Protein AF-K3X6D1-F1 (afdb_monomer)

Solvent-accessible surface area (backbone atoms only — not comparable to full-atom values): 4864 Å² total; per-residue (Å²): 130,75,83,69,83,54,49,70,59,52,52,53,47,15,68,74,32,84,29,66,64,42,33,50,52,54,50,51,52,44,38,57,76,76,43,42,70,70,43,81,73,93,53,78,90,74,59,87,67,46,46,59,91,65,48,57,57,52,53,55,51,49,53,53,51,52,52,52,62,56,51,68,71,67,76,78,74,77,137

Foldseek 3Di:
DDPPPCVVVLVVLQVVQVHPVRSVVVVVVCCVPPAQAPVDDPDPVPDPHYDYVCPSVVVVVVVVVVVVVVVVVPPPDDD

Organism: Globisporangium ultimum (strain ATCC 200006 / CBS 805.95 / DAOM BR144) (NCBI:txid431595)

pLDDT: mean 72.95, std 14.38, range [36.78, 92.5]

Secondary structure (DSSP, 8-state):
--TTTTHHHHHHHHHHTTTHHHHHHHHHHHHHHHSSTT---S-GGG-SSSPPTTHHHHHHHHHHHHHHHHHTTTSS---

InterPro domains:
  IPR025934 NudC N-terminal domain [PF14050] (5-59)

Mean predicted aligned error: 11.62 Å

Sequence (79 aa):
MSAGRFDGLFAALAQQHDGIEGLLDSFFDFLYRKTDFYVVTKDPGLRKMGFLPGQAQQKAQLSVILYHAGSTNSDAGVP

Structure (mmCIF, N/CA/C/O backbone):
data_AF-K3X6D1-F1
#
_entry.id   AF-K3X6D1-F1
#
loop_
_atom_site.group_PDB
_atom_site.id
_atom_site.type_symbol
_atom_site.label_atom_id
_atom_site.label_alt_id
_atom_site.label_comp_id
_atom_site.label_asym_id
_atom_site.label_entity_id
_atom_site.label_seq_id
_atom_site.pdbx_PDB_ins_code
_atom_site.Cartn_x
_atom_site.Cartn_y
_atom_site.Cartn_z
_atom_site.occupancy
_atom_site.B_iso_or_equiv
_atom_site.auth_seq_id
_atom_site.auth_comp_id
_atom_site.auth_asym_id
_atom_site.auth_atom_id
_atom_site.pdbx_PDB_model_num
ATOM 1 N N . MET A 1 1 ? 19.918 -6.380 8.369 1.00 50.53 1 MET A N 1
ATOM 2 C CA . MET A 1 1 ? 18.748 -6.923 7.642 1.00 50.53 1 MET A CA 1
ATOM 3 C C . MET A 1 1 ? 19.212 -7.201 6.224 1.00 50.53 1 MET A C 1
ATOM 5 O O . MET A 1 1 ? 19.750 -6.277 5.633 1.00 50.53 1 MET A O 1
ATOM 9 N N . SER A 1 2 ? 19.133 -8.436 5.712 1.00 54.09 2 SER A N 1
ATOM 10 C CA . SER A 1 2 ? 19.597 -8.697 4.340 1.00 54.09 2 SER A CA 1
ATOM 11 C C . SER A 1 2 ? 18.634 -8.024 3.365 1.00 54.09 2 SER A C 1
ATOM 13 O O . SER A 1 2 ? 17.452 -8.380 3.322 1.00 54.09 2 SER A O 1
ATOM 15 N N . ALA A 1 3 ? 19.132 -7.027 2.634 1.00 68.50 3 ALA A N 1
ATOM 16 C CA . ALA A 1 3 ? 18.421 -6.468 1.496 1.00 68.50 3 ALA A CA 1
ATOM 17 C C . ALA A 1 3 ? 17.983 -7.622 0.578 1.00 68.50 3 ALA A C 1
ATOM 19 O O . ALA A 1 3 ? 18.719 -8.593 0.404 1.00 68.50 3 ALA A O 1
ATOM 20 N N . GLY A 1 4 ? 16.747 -7.566 0.097 1.00 79.12 4 GLY A N 1
ATOM 21 C CA . GLY A 1 4 ? 16.240 -8.500 -0.904 1.00 79.12 4 GLY A CA 1
ATOM 22 C C . GLY A 1 4 ? 15.649 -9.825 -0.415 1.00 79.12 4 GLY A C 1
ATOM 23 O O . GLY A 1 4 ? 15.174 -10.624 -1.216 1.00 79.12 4 GLY A O 1
ATOM 24 N N . ARG A 1 5 ? 15.584 -10.088 0.901 1.00 89.56 5 ARG A N 1
ATOM 25 C CA . ARG A 1 5 ? 15.002 -11.358 1.408 1.00 89.56 5 ARG A CA 1
ATOM 26 C C . ARG A 1 5 ? 13.539 -11.605 1.018 1.00 89.56 5 ARG A C 1
ATOM 28 O O . ARG A 1 5 ? 13.061 -12.724 1.162 1.00 89.56 5 ARG A O 1
ATOM 35 N N . PHE A 1 6 ? 12.828 -10.560 0.603 1.00 89.50 6 PHE A N 1
ATOM 36 C CA . PHE A 1 6 ? 11.418 -10.619 0.229 1.00 89.50 6 PHE A CA 1
ATOM 37 C C . PHE A 1 6 ? 11.200 -10.402 -1.273 1.00 89.50 6 PHE A C 1
ATOM 39 O O . PHE A 1 6 ? 10.054 -10.434 -1.709 1.00 89.50 6 PHE A O 1
ATOM 46 N N . ASP A 1 7 ? 12.258 -10.244 -2.075 1.00 90.31 7 ASP A N 1
ATOM 47 C CA . ASP A 1 7 ? 12.131 -9.903 -3.499 1.00 90.31 7 ASP A CA 1
ATOM 48 C C . ASP A 1 7 ? 11.371 -10.977 -4.272 1.00 90.31 7 ASP A C 1
ATOM 50 O O . ASP A 1 7 ? 10.474 -10.660 -5.046 1.00 90.31 7 ASP A O 1
ATOM 54 N N . GLY A 1 8 ? 11.649 -12.255 -3.997 1.00 91.56 8 GLY A N 1
ATOM 55 C CA . GLY A 1 8 ? 10.909 -13.362 -4.606 1.00 91.56 8 GLY A CA 1
ATOM 56 C C . GLY A 1 8 ? 9.419 -13.358 -4.244 1.00 91.56 8 GLY A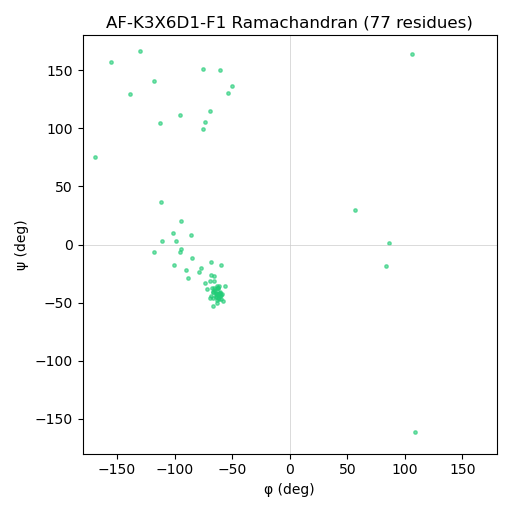 C 1
ATOM 57 O O . GLY A 1 8 ? 8.579 -13.640 -5.094 1.00 91.56 8 GLY A O 1
ATOM 58 N N . LEU A 1 9 ? 9.077 -12.985 -3.007 1.00 92.19 9 LEU A N 1
ATOM 59 C CA . LEU A 1 9 ? 7.684 -12.869 -2.573 1.00 92.19 9 LEU A CA 1
ATOM 60 C C . LEU A 1 9 ? 6.990 -11.687 -3.261 1.00 92.19 9 LEU A C 1
ATOM 62 O O . LEU A 1 9 ? 5.879 -11.840 -3.760 1.00 92.19 9 LEU A O 1
ATOM 66 N N . PHE A 1 10 ? 7.639 -10.524 -3.318 1.00 91.06 10 PHE A N 1
ATOM 67 C CA . PHE A 1 10 ? 7.079 -9.350 -3.987 1.00 91.06 10 PHE A CA 1
ATOM 68 C C . PHE A 1 10 ? 6.930 -9.564 -5.492 1.00 91.06 10 PHE A C 1
ATOM 70 O O . PHE A 1 10 ? 5.897 -9.200 -6.044 1.00 91.06 10 PHE A O 1
ATOM 77 N N . ALA A 1 11 ? 7.899 -10.215 -6.140 1.00 91.00 11 ALA A N 1
ATOM 78 C CA . ALA A 1 11 ? 7.808 -10.582 -7.549 1.00 91.00 11 ALA A CA 1
ATOM 79 C C . ALA A 1 11 ? 6.622 -11.522 -7.813 1.00 91.00 11 ALA A C 1
ATOM 81 O O . ALA A 1 11 ? 5.864 -11.293 -8.752 1.00 91.00 11 ALA A O 1
ATOM 82 N N . ALA A 1 12 ? 6.416 -12.531 -6.960 1.00 92.50 12 ALA A N 1
ATOM 83 C CA . ALA A 1 12 ? 5.280 -13.443 -7.082 1.00 92.50 12 ALA A CA 1
ATOM 84 C C . ALA A 1 12 ? 3.933 -12.723 -6.903 1.00 92.50 12 ALA A C 1
ATOM 86 O O . ALA A 1 12 ? 3.002 -12.944 -7.675 1.00 92.50 12 ALA A O 1
ATOM 87 N N . LEU A 1 13 ? 3.828 -11.824 -5.920 1.00 90.75 13 LEU A N 1
ATOM 88 C CA . LEU A 1 13 ? 2.609 -11.042 -5.714 1.00 90.75 13 LEU A CA 1
ATOM 89 C C . LEU A 1 13 ? 2.353 -10.070 -6.874 1.00 90.75 13 LEU A C 1
ATOM 91 O O . LEU A 1 13 ? 1.220 -9.973 -7.332 1.00 90.75 13 LEU A O 1
ATOM 95 N N . ALA A 1 14 ? 3.389 -9.406 -7.392 1.00 91.31 14 ALA A N 1
ATOM 96 C CA . ALA A 1 14 ? 3.261 -8.541 -8.562 1.00 91.31 14 ALA A CA 1
ATOM 97 C C . ALA A 1 14 ? 2.787 -9.332 -9.790 1.00 91.31 14 ALA A C 1
ATOM 99 O O . ALA A 1 14 ? 1.890 -8.888 -10.491 1.00 91.31 14 ALA A O 1
ATOM 100 N N . GLN A 1 15 ? 3.316 -10.537 -10.024 1.00 91.94 15 GLN A N 1
ATOM 101 C CA . GLN A 1 15 ? 2.854 -11.398 -11.120 1.00 91.94 15 GLN A CA 1
ATOM 102 C C . GLN A 1 15 ? 1.377 -11.797 -10.986 1.00 91.94 15 GLN A C 1
ATOM 104 O O . GLN A 1 15 ? 0.686 -11.904 -11.993 1.00 91.94 15 GLN A O 1
ATOM 109 N N . GLN A 1 16 ? 0.890 -12.012 -9.762 1.00 91.25 16 GLN A N 1
ATOM 110 C CA . GLN A 1 16 ? -0.495 -12.420 -9.513 1.00 91.25 16 GLN A CA 1
ATOM 111 C C . GLN A 1 16 ? -1.501 -11.258 -9.600 1.00 91.25 16 GLN A C 1
ATOM 113 O O . GLN A 1 16 ? -2.684 -11.497 -9.821 1.00 91.25 16 GLN A O 1
ATOM 118 N N . HIS A 1 17 ? -1.048 -10.019 -9.404 1.00 86.62 17 HIS A N 1
ATOM 119 C CA . HIS A 1 17 ? -1.888 -8.819 -9.343 1.00 86.62 17 HIS A CA 1
ATOM 120 C C . HIS A 1 17 ? -1.669 -7.883 -10.545 1.00 86.62 17 HIS A C 1
ATOM 122 O O . HIS A 1 17 ? -1.679 -6.666 -10.390 1.00 86.62 17 HIS A O 1
ATOM 128 N N . ASP A 1 18 ? -1.440 -8.443 -11.736 1.00 87.25 18 ASP A N 1
ATOM 129 C CA . ASP A 1 18 ? -1.255 -7.688 -12.987 1.00 87.25 18 ASP A CA 1
ATOM 130 C C . ASP A 1 18 ? -0.115 -6.645 -12.944 1.00 87.25 18 ASP A C 1
ATOM 132 O O . ASP A 1 18 ? -0.127 -5.629 -13.637 1.00 87.25 18 ASP A O 1
ATOM 136 N N . GLY A 1 19 ? 0.919 -6.913 -12.146 1.00 89.06 19 GLY A N 1
ATOM 137 C CA . GLY A 1 19 ? 2.128 -6.106 -12.030 1.00 89.06 19 GLY A CA 1
ATOM 138 C C . GLY A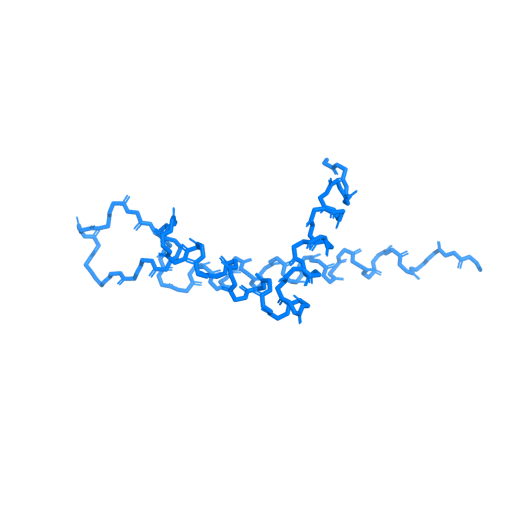 1 19 ? 2.245 -5.347 -10.708 1.00 89.06 19 GLY A C 1
ATOM 139 O O . GLY A 1 19 ? 1.648 -5.683 -9.685 1.00 89.06 19 GLY A O 1
ATOM 140 N N . ILE A 1 20 ? 3.097 -4.320 -10.717 1.00 89.19 20 ILE A N 1
ATOM 141 C CA . ILE A 1 20 ? 3.400 -3.526 -9.519 1.00 89.19 20 ILE A CA 1
ATOM 142 C C . ILE A 1 20 ? 2.208 -2.675 -9.067 1.00 89.19 20 ILE A C 1
ATOM 144 O O . ILE A 1 20 ? 2.037 -2.461 -7.872 1.00 89.19 20 ILE A O 1
ATOM 148 N N . GLU A 1 21 ? 1.369 -2.223 -10.000 1.00 86.00 21 GLU A N 1
ATOM 149 C CA . GLU A 1 21 ? 0.218 -1.368 -9.697 1.00 86.00 21 GLU A CA 1
ATOM 150 C C . GLU A 1 21 ? -0.831 -2.120 -8.870 1.00 86.00 21 GLU A C 1
ATOM 152 O O . GLU A 1 21 ? -1.141 -1.696 -7.759 1.00 86.00 21 GLU A O 1
ATOM 157 N N . GLY A 1 22 ? -1.285 -3.297 -9.318 1.00 87.06 22 GLY A N 1
ATOM 158 C CA . GLY A 1 22 ? -2.268 -4.078 -8.560 1.00 87.06 22 GLY A CA 1
ATOM 159 C C . GLY A 1 22 ? -1.721 -4.649 -7.245 1.00 87.06 22 GLY A C 1
ATOM 160 O O . GLY A 1 22 ? -2.477 -4.836 -6.283 1.00 87.06 22 GLY A O 1
ATOM 161 N N . LEU A 1 23 ? -0.403 -4.878 -7.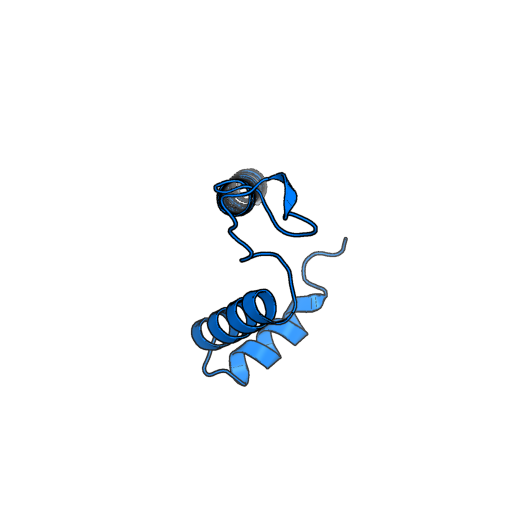156 1.00 90.06 23 LEU A N 1
ATOM 162 C CA . LEU A 1 23 ? 0.261 -5.185 -5.886 1.00 90.06 23 LEU A CA 1
ATOM 163 C C . LEU A 1 23 ? 0.150 -4.011 -4.906 1.00 90.06 23 LEU A C 1
ATOM 165 O O . LEU A 1 23 ? -0.207 -4.217 -3.744 1.00 90.06 23 LEU A O 1
ATOM 169 N N . LEU A 1 24 ? 0.452 -2.792 -5.358 1.00 90.25 24 LEU A N 1
ATOM 170 C CA . LEU A 1 24 ? 0.357 -1.595 -4.525 1.00 90.25 24 LEU A CA 1
ATOM 171 C C . LEU A 1 24 ? -1.089 -1.320 -4.103 1.00 90.25 24 LEU A C 1
ATOM 173 O O . LEU A 1 24 ? -1.314 -1.070 -2.920 1.00 90.25 24 LEU A O 1
ATOM 177 N N . ASP A 1 25 ? -2.059 -1.465 -5.005 1.00 89.25 25 ASP A N 1
ATOM 178 C CA . ASP A 1 25 ? -3.485 -1.340 -4.674 1.00 89.25 25 ASP A CA 1
ATOM 179 C C . ASP A 1 25 ? -3.891 -2.332 -3.580 1.00 89.25 25 ASP A C 1
ATOM 181 O O . ASP A 1 25 ? -4.441 -1.950 -2.545 1.00 89.25 25 ASP A O 1
ATOM 185 N N . SER A 1 26 ? -3.522 -3.605 -3.739 1.00 86.81 26 SER A N 1
ATOM 186 C CA . SER A 1 26 ? -3.816 -4.649 -2.749 1.00 86.81 26 SER A CA 1
ATOM 187 C C . SER A 1 26 ? -3.127 -4.392 -1.406 1.00 86.81 26 SER A C 1
ATOM 189 O O . SER A 1 26 ? -3.687 -4.673 -0.340 1.00 86.81 26 SER A O 1
ATOM 191 N N . PHE A 1 27 ? -1.911 -3.847 -1.441 1.00 89.44 27 PHE A N 1
ATOM 192 C CA . PHE A 1 27 ? -1.161 -3.477 -0.248 1.00 89.44 27 PHE A CA 1
ATOM 193 C C . PHE A 1 27 ? -1.810 -2.294 0.483 1.00 89.44 27 PHE A C 1
ATOM 195 O O . PHE A 1 27 ? -1.981 -2.354 1.704 1.00 89.44 27 PHE A O 1
ATOM 202 N N . PHE A 1 28 ? -2.239 -1.253 -0.233 1.00 86.75 28 PHE A N 1
ATOM 203 C CA . PHE A 1 28 ? -2.964 -0.128 0.358 1.00 86.75 28 PHE A CA 1
ATOM 204 C C . PHE A 1 28 ? -4.332 -0.552 0.907 1.00 86.75 28 PHE A C 1
ATOM 206 O O . PHE A 1 28 ? -4.683 -0.159 2.022 1.00 86.75 28 PHE A O 1
ATOM 213 N N . ASP A 1 29 ? -5.048 -1.441 0.220 1.00 85.25 29 ASP A N 1
ATOM 214 C CA . ASP A 1 29 ? -6.294 -2.045 0.709 1.00 85.25 29 ASP A CA 1
ATOM 215 C C . ASP A 1 29 ? -6.093 -2.880 1.980 1.00 85.25 29 ASP A C 1
ATOM 217 O O . ASP A 1 29 ? -6.953 -2.915 2.873 1.00 85.25 29 ASP A O 1
ATOM 221 N N . PHE A 1 30 ? -4.971 -3.595 2.078 1.00 88.69 30 PHE A N 1
ATOM 222 C CA . PHE A 1 30 ? -4.582 -4.287 3.304 1.00 88.69 30 PHE A CA 1
ATOM 223 C C . PHE A 1 30 ? -4.347 -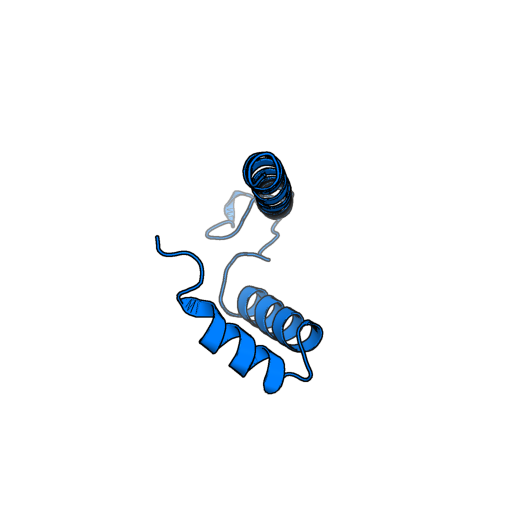3.283 4.433 1.00 88.69 30 PHE A C 1
ATOM 225 O O . PHE A 1 30 ? -4.932 -3.434 5.509 1.00 88.69 30 PHE A O 1
ATOM 232 N N . LEU A 1 31 ? -3.548 -2.241 4.188 1.00 84.81 31 LEU A N 1
ATOM 233 C CA . LEU A 1 31 ? -3.272 -1.206 5.180 1.00 84.81 31 LEU A CA 1
ATOM 234 C C . LEU A 1 31 ? -4.563 -0.518 5.643 1.00 84.81 31 LEU A C 1
ATOM 236 O O . LEU A 1 31 ? -4.750 -0.337 6.844 1.00 84.81 31 LEU A O 1
ATOM 240 N N . TYR A 1 32 ? -5.484 -0.207 4.734 1.00 79.88 32 TYR A N 1
ATOM 241 C CA . TYR A 1 32 ? -6.772 0.399 5.067 1.00 79.88 32 TYR A CA 1
ATOM 242 C C . TYR A 1 32 ? -7.641 -0.497 5.964 1.00 79.88 32 TYR A C 1
ATOM 244 O O . TYR A 1 32 ? -8.234 -0.020 6.930 1.00 79.88 32 TYR A O 1
ATOM 252 N N . ARG A 1 33 ? -7.716 -1.802 5.674 1.00 80.25 33 ARG A N 1
ATOM 253 C CA . ARG A 1 33 ? -8.635 -2.724 6.372 1.00 80.25 33 ARG A CA 1
ATOM 254 C C . ARG A 1 33 ? -8.061 -3.360 7.630 1.00 80.25 33 ARG A C 1
ATOM 256 O O . ARG A 1 33 ? -8.823 -3.799 8.492 1.00 80.25 33 ARG A O 1
ATOM 263 N N . LYS A 1 34 ? -6.744 -3.542 7.681 1.00 80.56 34 LYS A N 1
ATOM 264 C CA . LYS A 1 34 ? -6.071 -4.370 8.696 1.00 80.56 34 LYS A CA 1
ATOM 265 C C . LYS A 1 34 ? -5.117 -3.586 9.577 1.00 80.56 34 LYS A C 1
ATOM 267 O O . LYS A 1 34 ? -4.613 -4.149 10.544 1.00 80.56 34 LYS A O 1
ATOM 272 N N . THR A 1 35 ? -4.890 -2.313 9.276 1.00 78.12 35 THR A N 1
ATOM 273 C CA . THR A 1 35 ? -4.045 -1.448 10.091 1.00 78.12 35 THR A CA 1
ATOM 274 C C . THR A 1 35 ? -4.762 -0.146 10.399 1.00 78.12 35 THR A C 1
ATOM 276 O O . THR A 1 35 ? -5.771 0.205 9.794 1.00 78.12 35 THR A O 1
ATOM 279 N N . ASP A 1 36 ? -4.223 0.590 11.352 1.00 68.69 36 ASP A N 1
ATOM 280 C CA . ASP A 1 36 ? -4.691 1.915 11.726 1.00 68.69 36 ASP A CA 1
ATOM 281 C C . ASP A 1 36 ? -4.069 3.032 10.869 1.00 68.69 36 ASP A C 1
ATOM 283 O O . ASP A 1 36 ? -4.276 4.217 11.141 1.00 68.69 36 ASP A O 1
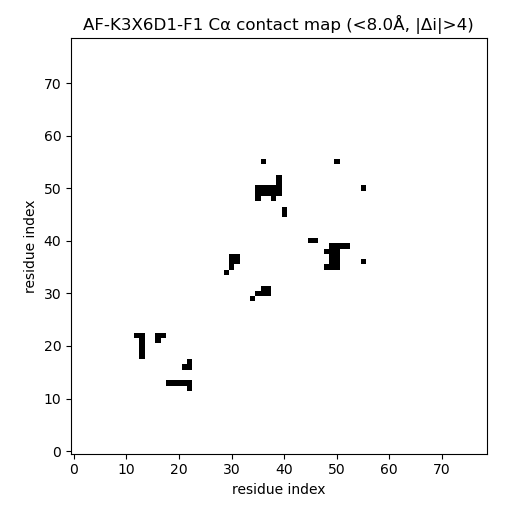ATOM 287 N N . PHE A 1 37 ? -3.333 2.672 9.811 1.00 69.56 37 PHE A N 1
ATOM 288 C CA . PHE A 1 37 ? -2.559 3.600 8.988 1.00 69.56 37 PHE A CA 1
ATOM 289 C C . PHE A 1 37 ? -3.413 4.732 8.397 1.00 69.56 37 PHE A C 1
ATOM 291 O O . PHE A 1 37 ? -2.963 5.874 8.322 1.00 69.56 37 PHE A O 1
ATOM 298 N N . TYR A 1 38 ? -4.663 4.425 8.040 1.00 67.50 38 TYR A N 1
ATOM 299 C CA . TYR A 1 38 ? -5.619 5.365 7.446 1.00 67.50 38 TYR A CA 1
ATOM 300 C C . TYR A 1 38 ? -6.663 5.905 8.438 1.00 67.50 38 TYR A C 1
ATOM 302 O O . TYR A 1 38 ? -7.620 6.565 8.031 1.00 67.50 38 TYR A O 1
ATOM 310 N N . VAL A 1 39 ? -6.512 5.659 9.744 1.00 69.62 39 VAL A N 1
ATOM 311 C CA . VAL A 1 39 ? -7.444 6.187 10.749 1.00 69.62 39 VAL A CA 1
ATOM 312 C C . VAL A 1 39 ? -7.199 7.686 10.936 1.00 69.62 39 VAL A C 1
ATOM 314 O O . VAL A 1 39 ? -6.236 8.112 11.574 1.00 69.62 39 VAL A O 1
ATOM 317 N N . VAL A 1 40 ? -8.103 8.508 10.398 1.00 63.12 40 VAL A N 1
ATOM 318 C CA . VAL A 1 40 ? -8.084 9.968 10.554 1.00 63.12 40 VAL A CA 1
ATOM 319 C C . VAL A 1 40 ? -9.285 10.394 11.395 1.00 63.12 40 VAL A C 1
ATOM 321 O O . VAL A 1 40 ? -10.407 10.445 10.907 1.00 63.12 40 VAL A O 1
ATOM 324 N N . THR A 1 41 ? -9.058 10.739 12.665 1.00 60.28 41 THR A N 1
ATOM 325 C CA . THR A 1 41 ? -10.077 11.390 13.509 1.00 60.28 41 THR A CA 1
ATOM 326 C C . THR A 1 41 ? -9.623 12.779 13.947 1.00 60.28 41 THR A C 1
ATOM 328 O O . THR A 1 41 ? -8.443 12.999 14.240 1.00 60.28 41 THR A O 1
ATOM 331 N N . LYS A 1 42 ? -10.563 13.728 13.971 1.00 59.25 42 LYS A N 1
ATOM 332 C CA . LYS A 1 42 ? -10.344 15.101 14.449 1.00 59.25 42 LYS A CA 1
ATOM 333 C C . LYS A 1 42 ? -10.496 15.225 15.968 1.00 59.25 42 LYS A C 1
ATOM 335 O O . LYS A 1 42 ? -10.109 16.248 16.515 1.00 59.25 42 LYS A O 1
ATOM 340 N N . ASP A 1 43 ? -11.021 14.192 16.625 1.00 66.81 43 ASP A N 1
ATOM 341 C CA . ASP A 1 43 ? -11.169 14.126 18.076 1.00 66.81 43 ASP A CA 1
ATOM 342 C 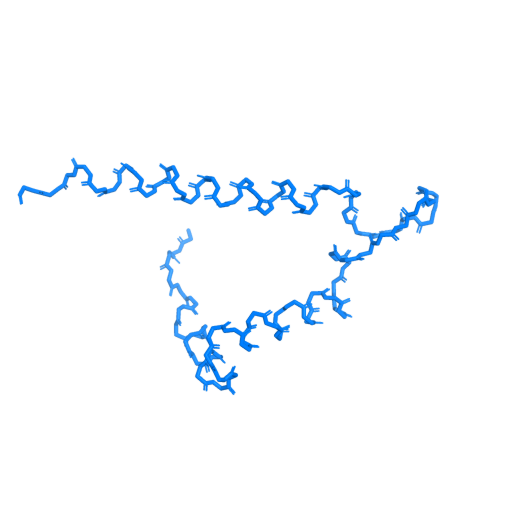C . ASP A 1 43 ? -9.966 13.383 18.696 1.00 66.81 43 ASP A C 1
ATOM 344 O O . ASP A 1 43 ? -9.816 12.173 18.479 1.00 66.81 43 ASP A O 1
ATOM 348 N N . PRO A 1 44 ? -9.085 14.073 19.445 1.00 62.19 44 PRO A N 1
ATOM 349 C CA . PRO A 1 44 ? -7.927 13.458 20.088 1.00 62.19 44 PRO A CA 1
ATOM 350 C C . PRO A 1 44 ? -8.306 12.458 21.190 1.00 62.19 44 PRO A C 1
ATOM 352 O O . PRO A 1 44 ? -7.542 11.528 21.435 1.00 62.19 44 PRO A O 1
ATOM 355 N N . GLY A 1 45 ? -9.467 12.618 21.838 1.00 67.06 45 GLY A N 1
ATOM 356 C CA . GLY A 1 45 ? -9.910 11.779 22.959 1.00 67.06 45 GLY A CA 1
ATOM 357 C C . GLY A 1 45 ? -10.434 10.404 22.537 1.00 67.06 45 GLY A C 1
ATOM 358 O O . GLY A 1 45 ? -10.438 9.469 23.335 1.00 67.06 45 GLY A O 1
ATOM 359 N N . LEU A 1 46 ? -10.820 10.256 21.266 1.00 62.22 46 LEU A N 1
ATOM 360 C CA . LEU A 1 46 ? -11.273 8.993 20.671 1.00 62.22 46 LEU A CA 1
ATOM 361 C C . LEU A 1 46 ? -10.147 8.215 19.965 1.00 62.22 46 LEU A C 1
ATOM 363 O O . LEU A 1 46 ? -10.370 7.098 19.489 1.00 62.22 46 LEU A O 1
ATOM 367 N N . ARG A 1 47 ? -8.928 8.769 19.889 1.00 61.78 47 ARG A N 1
ATOM 368 C CA . ARG A 1 47 ? -7.783 8.092 19.260 1.00 61.78 47 ARG A CA 1
ATOM 369 C C . ARG A 1 47 ? -7.231 6.997 20.159 1.00 61.78 47 ARG A C 1
ATOM 371 O O . ARG A 1 47 ? -6.417 7.251 21.038 1.00 61.78 47 ARG A O 1
ATOM 378 N N . LYS A 1 48 ? -7.611 5.754 19.871 1.00 61.09 48 LYS A N 1
ATOM 379 C CA . LYS A 1 48 ? -6.901 4.571 20.379 1.00 61.09 48 LYS A CA 1
ATOM 380 C C . LYS A 1 48 ? -5.778 4.091 19.453 1.00 61.09 48 LYS A C 1
ATOM 382 O O . LYS A 1 48 ? -4.894 3.395 19.933 1.00 61.09 48 LYS A O 1
ATOM 387 N N . MET A 1 49 ? -5.816 4.438 18.160 1.00 58.44 49 MET A N 1
ATOM 388 C CA . MET A 1 49 ? -4.915 3.929 17.113 1.00 58.44 49 MET A CA 1
ATOM 389 C C . MET A 1 49 ? -4.793 4.925 15.931 1.00 58.44 49 MET A C 1
ATOM 391 O O . MET A 1 49 ? -5.688 5.754 15.738 1.00 58.44 49 MET A O 1
ATOM 395 N N . GLY A 1 50 ? -3.705 4.840 15.156 1.00 62.03 50 GLY A N 1
ATOM 396 C CA . GLY A 1 50 ? -3.453 5.565 13.899 1.00 62.03 50 GLY A CA 1
ATOM 397 C C . GLY A 1 50 ? -2.430 6.707 13.972 1.00 62.03 50 GLY A C 1
ATOM 398 O O . GLY A 1 50 ? -2.089 7.210 15.044 1.00 62.03 50 GLY A O 1
ATOM 399 N N . PHE A 1 51 ? -1.938 7.159 12.811 1.00 65.50 51 PHE A N 1
ATOM 400 C CA . PHE A 1 51 ? -1.012 8.298 12.716 1.00 65.50 51 PHE A CA 1
ATOM 401 C C . PHE A 1 51 ? -1.729 9.641 12.923 1.00 65.50 51 PHE A C 1
ATOM 403 O O . PHE A 1 51 ? -2.906 9.811 12.589 1.00 65.50 51 PHE A O 1
ATOM 410 N N . LEU A 1 52 ? -1.019 10.650 13.447 1.00 63.53 52 LEU A N 1
ATOM 411 C CA . LEU A 1 52 ? -1.515 12.030 13.364 1.00 63.53 52 LEU A CA 1
ATOM 412 C C . LEU A 1 52 ? -1.673 12.435 11.886 1.00 63.53 52 LEU A C 1
ATOM 414 O O . LEU A 1 52 ? -0.921 11.936 11.041 1.00 63.53 52 LEU A O 1
ATOM 418 N N . PRO A 1 53 ? -2.616 13.336 11.551 1.00 64.19 53 PRO A N 1
ATOM 419 C CA . PRO A 1 53 ? -2.733 13.847 10.190 1.00 64.19 53 PRO A CA 1
ATOM 420 C C . PRO A 1 53 ? -1.373 14.394 9.736 1.00 64.19 53 PRO A C 1
ATOM 422 O O . PRO A 1 53 ? -0.715 15.113 10.485 1.00 64.19 53 PRO A O 1
ATOM 425 N N . GLY A 1 54 ? -0.913 13.990 8.552 1.00 67.75 54 GLY A N 1
ATOM 426 C CA . GLY A 1 54 ? 0.398 14.371 8.013 1.00 67.75 54 GLY A CA 1
ATOM 427 C C . GLY A 1 54 ? 1.595 13.533 8.492 1.00 67.75 54 GLY A C 1
ATOM 428 O O . GLY A 1 54 ? 2.606 13.500 7.796 1.00 67.75 54 GLY A O 1
ATOM 429 N N . GLN A 1 55 ? 1.506 12.777 9.597 1.00 69.88 55 GLN A N 1
ATOM 430 C CA . GLN A 1 55 ? 2.639 11.954 10.060 1.00 69.88 55 GLN A CA 1
ATOM 431 C C . GLN A 1 55 ? 2.903 10.731 9.173 1.00 69.88 55 GLN A C 1
ATOM 433 O O . GLN A 1 55 ? 4.061 10.403 8.919 1.00 69.88 55 GLN A O 1
ATOM 438 N N . ALA A 1 56 ? 1.855 10.071 8.672 1.00 68.88 56 ALA A N 1
ATOM 439 C CA . ALA A 1 56 ? 2.011 8.969 7.719 1.00 68.88 56 ALA A CA 1
ATOM 440 C C . ALA A 1 56 ? 2.724 9.441 6.436 1.00 68.88 56 ALA A C 1
ATOM 442 O O . ALA A 1 56 ? 3.671 8.806 5.974 1.00 68.88 56 ALA A O 1
ATOM 443 N N . GLN A 1 57 ? 2.332 10.616 5.928 1.00 71.38 57 GLN A N 1
ATOM 444 C CA . GLN A 1 57 ? 2.967 11.266 4.782 1.00 71.38 57 GLN A CA 1
ATOM 445 C C . GLN A 1 57 ? 4.431 11.615 5.069 1.00 71.38 57 GLN A C 1
ATOM 447 O O . GLN A 1 57 ? 5.296 11.308 4.254 1.00 71.38 57 GLN A O 1
ATOM 452 N N . GLN A 1 58 ? 4.728 12.204 6.231 1.00 74.69 58 GLN A N 1
ATOM 453 C CA . GLN A 1 58 ? 6.097 12.559 6.604 1.00 74.69 58 GLN A CA 1
ATOM 454 C C . GLN A 1 58 ? 7.004 11.324 6.667 1.00 74.69 58 GLN A C 1
ATOM 456 O O . GLN A 1 58 ? 8.131 11.363 6.179 1.00 74.69 58 GLN A O 1
ATOM 461 N N . LYS A 1 59 ? 6.506 10.204 7.207 1.00 70.12 59 LYS A N 1
ATOM 462 C CA . LYS A 1 59 ? 7.256 8.941 7.231 1.00 70.12 59 LYS A CA 1
ATOM 463 C C . LYS A 1 59 ? 7.517 8.390 5.828 1.00 70.12 59 LYS A C 1
ATOM 465 O O . LYS A 1 59 ? 8.652 8.008 5.557 1.00 70.12 59 LYS A O 1
ATOM 470 N N . ALA A 1 60 ? 6.518 8.397 4.943 1.00 75.19 60 ALA A N 1
ATOM 471 C CA . ALA A 1 60 ? 6.679 7.953 3.556 1.00 75.19 60 ALA A CA 1
ATOM 472 C C . ALA A 1 60 ? 7.658 8.846 2.766 1.00 75.19 60 ALA A C 1
ATOM 474 O O . ALA A 1 60 ? 8.521 8.352 2.041 1.00 75.19 60 ALA A O 1
ATOM 475 N N . GLN A 1 61 ? 7.583 10.166 2.948 1.00 72.94 61 GLN A N 1
ATOM 476 C CA . GLN A 1 61 ? 8.507 11.114 2.320 1.00 72.94 61 GLN A CA 1
ATOM 477 C C . GLN A 1 61 ? 9.944 10.915 2.812 1.00 72.94 61 GLN A C 1
ATOM 479 O O . GLN A 1 61 ? 10.866 10.841 2.002 1.00 72.94 61 GLN A O 1
ATOM 484 N N . LEU A 1 62 ? 10.140 10.762 4.126 1.00 72.19 62 LEU A N 1
ATOM 485 C CA . LEU A 1 62 ? 11.457 10.488 4.702 1.00 72.19 62 LEU A CA 1
AT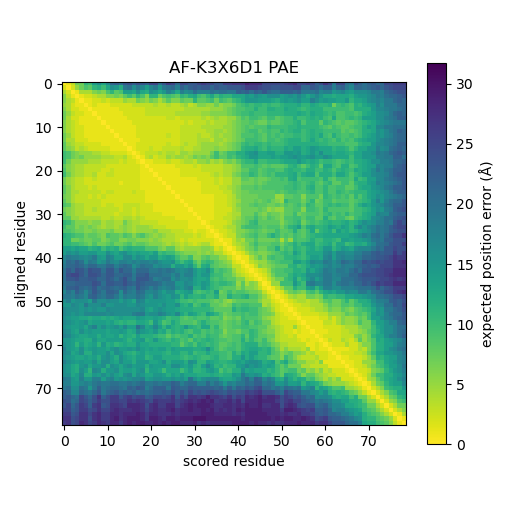OM 486 C C . LEU A 1 62 ? 12.045 9.175 4.184 1.00 72.19 62 LEU A C 1
ATOM 488 O O . LEU A 1 62 ? 13.229 9.139 3.856 1.00 72.19 62 LEU A O 1
ATOM 492 N N . SER A 1 63 ? 11.242 8.114 4.066 1.00 70.25 63 SER A N 1
ATOM 493 C CA . SER A 1 63 ? 11.736 6.843 3.528 1.00 70.25 63 SER A CA 1
ATOM 494 C C . SER A 1 63 ? 12.195 6.962 2.074 1.00 70.25 63 SER A C 1
ATOM 496 O O . SER A 1 63 ? 13.224 6.390 1.721 1.00 70.25 63 SER A O 1
ATOM 498 N N . VAL A 1 64 ? 11.495 7.750 1.250 1.00 75.94 64 VAL A N 1
ATOM 499 C CA . VAL A 1 64 ? 11.897 8.002 -0.144 1.00 75.94 64 VAL A CA 1
ATOM 500 C C . VAL A 1 64 ? 13.201 8.802 -0.198 1.00 75.94 64 VAL A C 1
ATOM 502 O O . VAL A 1 64 ? 14.117 8.417 -0.924 1.00 75.94 64 VAL A O 1
ATOM 505 N N . ILE A 1 65 ? 13.322 9.864 0.605 1.00 72.75 65 ILE A N 1
ATOM 506 C CA . ILE A 1 65 ? 14.532 10.700 0.670 1.00 72.75 65 ILE A CA 1
ATOM 507 C C . ILE A 1 65 ? 15.744 9.878 1.121 1.00 72.75 65 ILE A C 1
ATOM 509 O O . ILE A 1 65 ? 16.798 9.947 0.494 1.00 72.75 65 ILE A O 1
ATOM 513 N N . LEU A 1 66 ? 15.601 9.077 2.180 1.00 72.00 66 LEU A N 1
ATOM 514 C CA . LEU A 1 66 ? 16.690 8.246 2.698 1.00 72.00 66 LEU A CA 1
ATOM 515 C C . LEU A 1 66 ? 17.113 7.162 1.704 1.00 72.00 66 LEU A C 1
ATOM 517 O O . LEU A 1 66 ? 18.306 6.897 1.574 1.00 72.00 66 LEU A O 1
ATOM 521 N N . TYR A 1 67 ? 16.163 6.573 0.973 1.00 70.56 67 TYR A N 1
ATOM 522 C CA . TYR A 1 67 ? 16.475 5.638 -0.106 1.00 70.56 67 TYR A CA 1
ATOM 523 C C . TYR A 1 67 ? 17.329 6.304 -1.197 1.00 70.56 67 TYR A C 1
ATOM 525 O O . TYR A 1 67 ? 18.368 5.772 -1.582 1.00 70.56 67 TYR A O 1
ATOM 533 N N . HIS A 1 68 ? 16.949 7.508 -1.635 1.00 69.56 68 HIS A N 1
ATOM 534 C CA . HIS A 1 68 ? 17.697 8.242 -2.660 1.00 69.56 68 HIS A CA 1
ATOM 535 C C . HIS A 1 68 ? 19.083 8.674 -2.157 1.00 69.56 68 HIS A C 1
ATOM 537 O O . HIS A 1 68 ? 20.069 8.513 -2.870 1.00 69.56 68 HIS A O 1
ATOM 543 N N . ALA A 1 69 ? 19.185 9.141 -0.909 1.00 67.88 69 ALA A N 1
ATOM 544 C CA . ALA A 1 69 ? 20.455 9.532 -0.293 1.00 67.88 69 ALA A CA 1
ATOM 545 C C . ALA A 1 69 ? 21.423 8.348 -0.081 1.00 67.88 69 ALA A C 1
ATOM 547 O O . ALA A 1 69 ? 22.640 8.520 -0.145 1.00 67.88 69 ALA A O 1
ATOM 548 N N . GLY A 1 70 ? 20.903 7.140 0.161 1.00 59.19 70 GLY A N 1
ATOM 549 C CA . GLY A 1 70 ? 21.707 5.914 0.214 1.00 59.19 70 GLY A CA 1
ATOM 550 C C . GLY A 1 70 ? 22.166 5.434 -1.168 1.00 59.19 70 GLY A C 1
ATOM 551 O O . GLY A 1 70 ? 23.279 4.924 -1.307 1.00 59.19 70 GLY A O 1
ATOM 552 N N . SER A 1 71 ? 21.346 5.648 -2.202 1.00 55.78 71 SER A N 1
ATOM 553 C CA . SER A 1 71 ? 21.671 5.294 -3.590 1.00 55.78 71 SER A CA 1
ATOM 554 C C . SER A 1 71 ? 22.818 6.142 -4.155 1.00 55.78 71 SER A C 1
ATOM 556 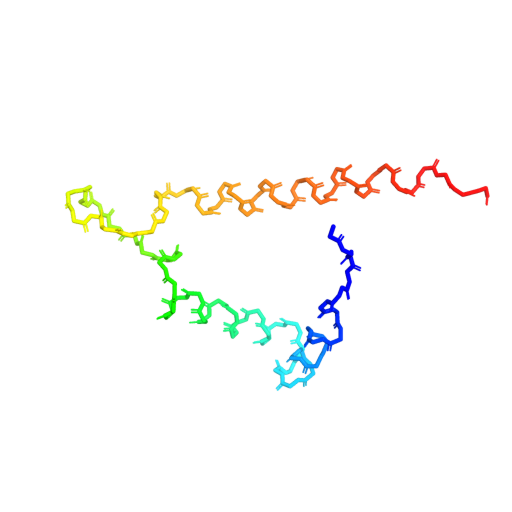O O . SER A 1 71 ? 23.696 5.609 -4.825 1.00 55.78 71 SER A O 1
ATOM 558 N N . THR A 1 72 ? 22.892 7.437 -3.822 1.00 52.62 72 THR A N 1
ATOM 559 C CA . THR A 1 72 ? 23.938 8.344 -4.342 1.00 52.62 72 THR A CA 1
ATOM 560 C C . THR A 1 72 ? 25.353 8.051 -3.831 1.00 52.62 72 THR A C 1
ATOM 562 O O . THR A 1 72 ? 26.313 8.552 -4.404 1.00 52.62 72 THR A O 1
ATOM 565 N N . ASN A 1 73 ? 25.503 7.251 -2.770 1.00 47.38 73 ASN A N 1
ATOM 566 C CA . ASN A 1 73 ? 26.813 6.850 -2.239 1.00 47.38 73 ASN A CA 1
ATOM 567 C C . ASN A 1 73 ? 27.301 5.490 -2.769 1.00 47.38 73 ASN A C 1
ATOM 569 O O . ASN A 1 73 ? 28.432 5.107 -2.485 1.00 47.38 73 ASN A O 1
ATOM 573 N N . SER A 1 74 ? 26.464 4.763 -3.518 1.00 48.00 74 SER A N 1
ATOM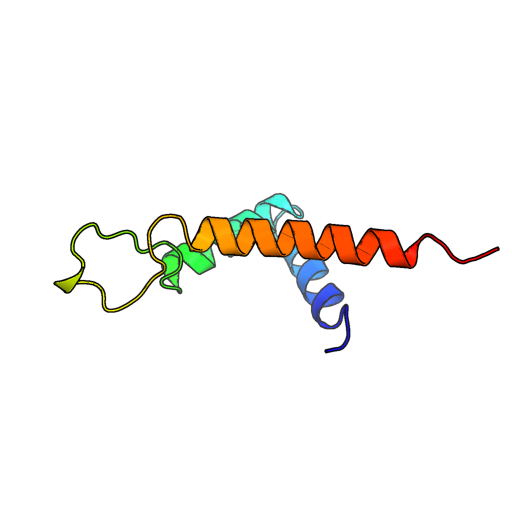 574 C CA . SER A 1 74 ? 26.781 3.413 -4.012 1.00 48.00 74 SER A CA 1
ATOM 575 C C . SER A 1 74 ? 27.239 3.398 -5.479 1.00 48.00 74 SER A C 1
ATOM 577 O O . SER A 1 74 ? 27.904 2.452 -5.884 1.00 48.00 74 SER A O 1
ATOM 579 N N . ASP A 1 75 ? 26.964 4.465 -6.243 1.00 48.00 75 ASP A N 1
ATOM 580 C CA . ASP A 1 75 ? 27.319 4.582 -7.672 1.00 48.00 75 ASP A CA 1
ATOM 581 C C . ASP A 1 75 ? 28.610 5.387 -7.938 1.00 48.00 75 ASP A C 1
ATOM 583 O O . ASP A 1 75 ? 29.007 5.580 -9.084 1.00 48.00 75 ASP A O 1
ATOM 587 N N . ALA A 1 76 ? 29.306 5.849 -6.893 1.00 47.38 76 ALA A N 1
ATOM 588 C CA . ALA A 1 76 ? 30.538 6.639 -7.016 1.00 47.38 76 ALA A CA 1
ATOM 589 C C . ALA A 1 76 ? 31.835 5.804 -6.939 1.00 47.38 76 ALA A C 1
ATOM 591 O O . ALA A 1 76 ? 32.899 6.344 -6.634 1.00 47.38 76 ALA A O 1
ATOM 592 N N . GLY A 1 77 ? 31.778 4.492 -7.186 1.00 47.59 77 GLY A N 1
ATOM 593 C CA . GLY A 1 77 ? 32.971 3.658 -7.057 1.00 47.59 77 GLY A CA 1
ATOM 594 C C . GLY A 1 77 ? 32.855 2.241 -7.596 1.00 47.59 77 GLY A C 1
ATOM 595 O O . GLY A 1 77 ? 32.851 1.297 -6.813 1.00 47.59 77 GLY A O 1
ATOM 596 N N . VAL A 1 78 ? 32.882 2.096 -8.920 1.00 36.78 78 VAL A N 1
ATOM 597 C CA . VAL A 1 78 ? 33.528 0.960 -9.600 1.00 36.78 78 VAL A CA 1
ATOM 598 C C . VAL A 1 78 ? 34.253 1.544 -10.829 1.00 36.78 78 VAL A C 1
ATOM 600 O O . VAL A 1 78 ? 33.638 2.364 -11.511 1.00 36.78 78 VAL A O 1
ATOM 603 N N . PRO A 1 79 ? 35.549 1.236 -11.050 1.00 45.03 79 PRO A N 1
ATOM 604 C CA . PRO A 1 79 ? 36.367 1.812 -12.126 1.00 45.03 79 PRO A CA 1
ATOM 605 C C . PRO A 1 79 ? 35.834 1.541 -13.537 1.00 45.03 79 PRO A C 1
ATOM 607 O O . PRO A 1 79 ? 35.186 0.488 -13.736 1.00 45.03 79 PRO A O 1
#

Nearest PDB structures (foldseek):
  7ki1-assembly1_A  TM=3.029E-01  e=6.457E+00  Homo sapiens

Radius of gyration: 17.12 Å; Cα contacts (8 Å, |Δi|>4): 33; chains: 1; bounding box: 48×28×36 Å